Protein AF-A0A484CEQ3-F1 (afdb_monomer_lite)

Foldseek 3Di:
DQVVVVVVVCVVVVKDWDAFQWDADPVHRVAIAGFRTWIAQPPDVVRIDTDHDDDDPDPDPCPDPQWDDDPNDIDGDCPDPVVVNRVSD

Organism: Perca flavescens (NCBI:txid8167)

Secondary structure (DSSP, 8-state):
-HHHHHHHHHHHHT-EEEE---EEETTEEEEEE--SEEEE-TTSSSSEEEE-----SSSSGGG-TTEEEETTEEEE-TTSHHHHHHHT-

Structure (mmCIF, N/CA/C/O backbone):
data_AF-A0A484CEQ3-F1
#
_entry.id   AF-A0A484CEQ3-F1
#
loop_
_atom_site.group_PDB
_atom_site.id
_atom_site.type_symbol
_atom_site.label_atom_id
_atom_site.label_alt_id
_atom_site.label_comp_id
_atom_site.label_asym_id
_atom_site.label_entity_id
_atom_site.label_seq_id
_atom_site.pdbx_PDB_ins_code
_atom_site.Cartn_x
_atom_site.Cartn_y
_atom_site.Cartn_z
_atom_site.occupancy
_atom_site.B_iso_or_equiv
_atom_site.auth_seq_id
_atom_site.auth_comp_id
_atom_site.auth_asym_id
_atom_site.auth_atom_id
_atom_site.pdbx_PDB_model_num
ATOM 1 N N . MET A 1 1 ? 7.104 4.842 12.345 1.00 82.94 1 MET A N 1
ATOM 2 C CA . MET A 1 1 ? 5.674 4.474 12.304 1.00 82.94 1 MET A CA 1
ATOM 3 C C . MET A 1 1 ? 5.311 3.728 11.032 1.00 82.94 1 MET A C 1
ATOM 5 O O . MET A 1 1 ? 5.177 2.521 11.122 1.00 82.94 1 MET A O 1
ATOM 9 N N . GLU A 1 2 ? 5.207 4.360 9.860 1.00 89.81 2 GLU A N 1
ATOM 10 C CA . GLU A 1 2 ? 4.751 3.652 8.646 1.00 89.81 2 GLU A CA 1
ATOM 11 C C . GLU A 1 2 ? 5.718 2.544 8.197 1.00 89.81 2 GLU A C 1
ATOM 13 O O . GLU A 1 2 ? 5.325 1.389 8.075 1.00 89.81 2 GLU A O 1
ATOM 18 N N . PHE A 1 3 ? 7.017 2.854 8.116 1.00 90.69 3 PHE A N 1
ATOM 19 C CA . PHE A 1 3 ? 8.067 1.860 7.852 1.00 90.69 3 PHE A CA 1
ATOM 20 C C . PHE A 1 3 ? 8.075 0.701 8.866 1.00 90.69 3 PHE A C 1
ATOM 22 O O . PHE A 1 3 ? 8.309 -0.454 8.517 1.00 90.69 3 PHE A O 1
ATOM 29 N N . GLU A 1 4 ? 7.806 0.993 10.140 1.00 95.00 4 GLU A N 1
ATOM 30 C CA . GLU A 1 4 ? 7.762 -0.032 11.189 1.00 95.00 4 GLU A CA 1
ATOM 31 C C . GLU A 1 4 ? 6.527 -0.922 11.042 1.00 95.00 4 GLU A C 1
ATOM 33 O O . GLU A 1 4 ? 6.635 -2.135 11.213 1.00 95.00 4 GLU A O 1
ATOM 38 N N . ALA A 1 5 ? 5.384 -0.337 10.677 1.00 95.69 5 ALA A N 1
ATOM 39 C CA . ALA A 1 5 ? 4.163 -1.068 10.372 1.00 95.69 5 ALA A CA 1
ATOM 40 C C . ALA A 1 5 ? 4.335 -1.951 9.125 1.00 95.69 5 ALA A C 1
ATOM 42 O O . ALA A 1 5 ? 3.929 -3.110 9.155 1.00 95.69 5 ALA A O 1
ATOM 43 N N . ALA A 1 6 ? 5.009 -1.458 8.078 1.00 95.56 6 ALA A N 1
ATOM 44 C CA . ALA A 1 6 ? 5.348 -2.245 6.892 1.00 95.56 6 ALA A CA 1
ATOM 45 C C . ALA A 1 6 ? 6.224 -3.448 7.262 1.00 95.56 6 ALA A C 1
ATOM 47 O O . ALA A 1 6 ? 5.932 -4.584 6.884 1.00 95.56 6 ALA A O 1
ATOM 48 N N . ARG A 1 7 ? 7.271 -3.217 8.065 1.00 95.69 7 ARG A N 1
ATOM 49 C CA . ARG A 1 7 ? 8.173 -4.273 8.539 1.00 95.69 7 ARG A CA 1
ATOM 50 C C . ARG A 1 7 ? 7.432 -5.332 9.354 1.00 95.69 7 ARG A C 1
ATOM 52 O O . ARG A 1 7 ? 7.661 -6.523 9.151 1.00 95.69 7 ARG A O 1
ATOM 59 N N . GLU A 1 8 ? 6.553 -4.915 10.261 1.00 97.06 8 GLU A N 1
ATOM 60 C CA . GLU A 1 8 ? 5.780 -5.842 11.088 1.00 97.06 8 GLU A CA 1
ATOM 61 C C . GLU A 1 8 ? 4.758 -6.628 10.260 1.00 97.06 8 GLU A C 1
ATOM 63 O O . GLU A 1 8 ? 4.655 -7.844 10.413 1.00 97.06 8 GLU A O 1
ATOM 68 N N . TYR A 1 9 ? 4.082 -5.978 9.309 1.00 96.75 9 TYR A N 1
ATOM 69 C CA . TYR A 1 9 ? 3.210 -6.648 8.346 1.00 96.75 9 TYR A CA 1
ATOM 70 C C . TYR A 1 9 ? 3.959 -7.737 7.563 1.00 96.75 9 TYR A C 1
ATOM 72 O O . TYR A 1 9 ? 3.494 -8.876 7.504 1.00 96.75 9 TYR A O 1
ATOM 80 N N . CYS A 1 10 ? 5.147 -7.425 7.033 1.00 96.38 10 CYS A N 1
ATOM 81 C CA . CYS A 1 10 ? 5.968 -8.383 6.285 1.00 96.38 10 CYS A CA 1
ATOM 82 C C . CYS A 1 10 ? 6.381 -9.575 7.141 1.00 96.38 10 CYS A C 1
ATOM 84 O O . CYS A 1 10 ? 6.288 -10.718 6.700 1.00 96.38 10 CYS A O 1
ATOM 86 N N . ARG A 1 11 ? 6.772 -9.315 8.393 1.00 97.00 11 ARG A N 1
ATOM 87 C CA . ARG A 1 11 ? 7.116 -10.355 9.365 1.00 97.00 11 ARG A CA 1
ATOM 88 C C . ARG A 1 11 ? 5.923 -11.259 9.680 1.00 97.00 11 ARG A C 1
ATOM 90 O O . ARG A 1 11 ? 6.085 -12.471 9.755 1.00 97.00 11 ARG A O 1
ATOM 97 N N . MET A 1 12 ? 4.734 -10.683 9.867 1.00 97.12 12 MET A N 1
ATOM 98 C CA . MET A 1 12 ? 3.513 -11.423 10.205 1.00 97.12 12 MET A CA 1
ATOM 99 C C . MET A 1 12 ? 2.963 -12.238 9.033 1.00 97.12 12 MET A C 1
ATOM 101 O O . MET A 1 12 ? 2.417 -13.319 9.244 1.00 97.12 12 MET A O 1
ATOM 105 N N . LYS A 1 13 ? 3.054 -11.704 7.812 1.00 95.56 13 LYS A N 1
ATOM 106 C CA . LYS A 1 13 ? 2.524 -12.337 6.599 1.00 95.56 13 LYS A CA 1
ATOM 107 C C . LYS A 1 13 ? 3.555 -13.173 5.846 1.00 95.56 13 LYS A C 1
ATOM 109 O O . LYS A 1 13 ? 3.161 -13.913 4.958 1.00 95.56 13 LYS A O 1
ATOM 114 N N . ASN A 1 14 ? 4.829 -13.099 6.232 1.00 96.44 14 ASN A N 1
ATOM 115 C CA . ASN A 1 14 ? 5.948 -13.74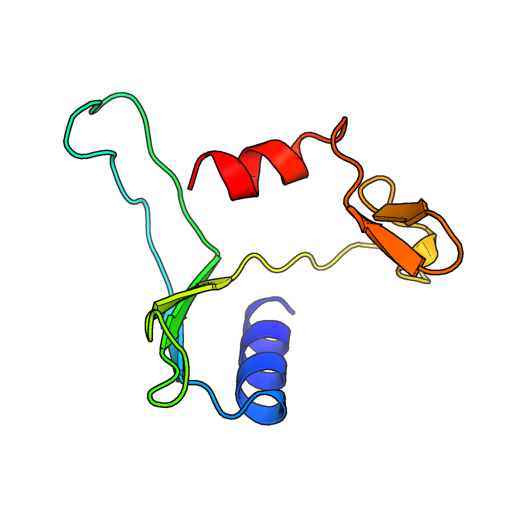6 5.549 1.00 96.44 14 ASN A CA 1
ATOM 116 C C . ASN A 1 14 ? 6.015 -13.369 4.056 1.00 96.44 14 ASN A C 1
ATOM 118 O O . ASN A 1 14 ? 6.105 -14.228 3.183 1.00 96.44 14 ASN A O 1
ATOM 122 N N . VAL A 1 15 ? 5.947 -12.064 3.786 1.00 97.62 15 VAL A N 1
ATOM 123 C CA . VAL A 1 15 ? 5.971 -11.481 2.436 1.00 97.62 15 VAL A CA 1
ATOM 124 C C . VAL A 1 15 ? 7.115 -10.483 2.295 1.00 97.62 15 VAL A C 1
ATOM 126 O O . VAL A 1 15 ? 7.613 -9.950 3.289 1.00 97.62 15 VAL A O 1
ATOM 129 N N . ASN A 1 16 ? 7.512 -10.203 1.057 1.00 97.19 16 ASN A N 1
ATOM 130 C CA . ASN A 1 16 ? 8.536 -9.208 0.752 1.00 97.19 16 ASN A CA 1
ATOM 131 C C . ASN A 1 16 ? 7.898 -7.852 0.447 1.00 97.19 16 ASN A C 1
ATOM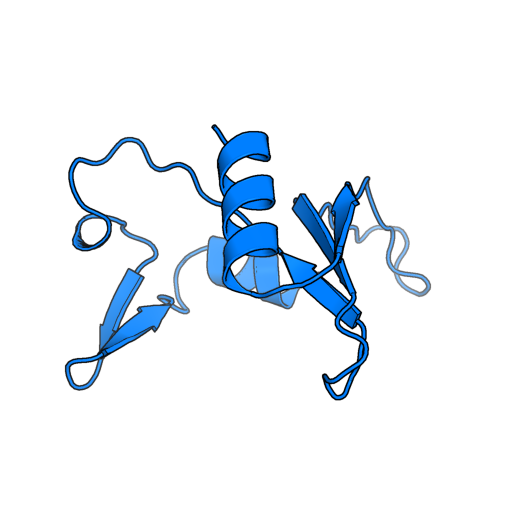 133 O O . ASN A 1 16 ? 6.891 -7.789 -0.254 1.00 97.19 16 ASN A O 1
ATOM 137 N N . TYR A 1 17 ? 8.521 -6.775 0.924 1.00 96.62 17 TYR A N 1
ATOM 138 C CA . TYR A 1 17 ? 8.092 -5.397 0.687 1.00 96.62 17 TYR A CA 1
ATOM 139 C C . TYR A 1 17 ? 9.134 -4.626 -0.111 1.00 96.62 17 TYR A C 1
ATOM 141 O O . TYR A 1 17 ? 10.330 -4.700 0.174 1.00 96.62 17 TYR A O 1
ATOM 149 N N . THR A 1 18 ? 8.661 -3.852 -1.081 1.00 96.56 18 THR A N 1
ATOM 150 C CA . THR A 1 18 ? 9.458 -2.880 -1.830 1.00 96.56 18 THR A CA 1
ATOM 151 C C . THR A 1 18 ? 8.769 -1.518 -1.745 1.00 96.56 18 THR A C 1
ATOM 153 O O . THR A 1 18 ? 7.599 -1.436 -2.118 1.00 96.56 18 THR A O 1
ATOM 156 N N . PRO A 1 19 ? 9.443 -0.452 -1.272 1.00 95.50 19 PRO A N 1
ATOM 157 C CA . PRO A 1 19 ? 8.847 0.881 -1.246 1.00 95.50 19 PRO A CA 1
ATOM 158 C C . PRO A 1 19 ? 8.492 1.332 -2.666 1.00 95.50 19 PRO A C 1
ATOM 160 O O . PRO A 1 19 ? 9.257 1.086 -3.603 1.00 95.50 19 PRO A O 1
ATOM 163 N N . CYS A 1 20 ? 7.341 1.986 -2.825 1.00 94.06 20 CYS A N 1
ATOM 164 C CA . CYS A 1 20 ? 6.911 2.518 -4.115 1.00 94.06 20 CYS A CA 1
ATOM 165 C C . CYS A 1 20 ? 7.141 4.031 -4.195 1.00 94.06 20 CYS A C 1
ATOM 167 O O . CYS A 1 20 ? 7.106 4.741 -3.192 1.00 94.06 20 CYS A O 1
ATOM 169 N N . GLY A 1 21 ? 7.396 4.516 -5.408 1.00 94.19 21 GLY A N 1
ATOM 170 C CA . GLY A 1 21 ? 7.322 5.938 -5.730 1.00 94.19 21 GLY A CA 1
ATOM 171 C C . GLY A 1 21 ? 6.004 6.265 -6.429 1.00 94.19 21 GLY A C 1
ATOM 172 O O . GLY A 1 21 ? 5.047 5.498 -6.383 1.00 94.19 21 GLY A O 1
ATOM 173 N N . LEU A 1 22 ? 5.980 7.383 -7.153 1.00 96.12 22 LEU A N 1
ATOM 174 C CA . LEU A 1 22 ? 4.863 7.710 -8.034 1.00 96.12 22 LEU A CA 1
ATOM 175 C C . LEU A 1 22 ? 4.859 6.786 -9.263 1.00 96.12 22 LEU A C 1
ATOM 177 O O . LEU A 1 22 ? 5.823 6.756 -10.029 1.00 96.12 22 LEU A O 1
ATOM 181 N N . VAL A 1 23 ? 3.750 6.089 -9.473 1.00 95.38 23 VAL A N 1
ATOM 182 C CA . VAL A 1 23 ? 3.458 5.279 -10.657 1.00 95.38 23 VAL A CA 1
ATOM 183 C C . VA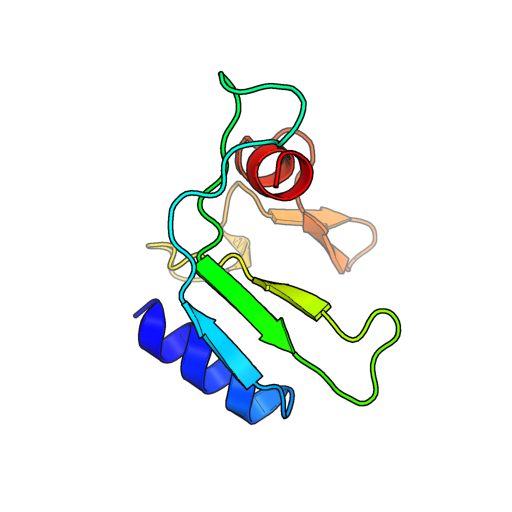L A 1 23 ? 2.451 6.035 -11.514 1.00 95.38 23 VAL A C 1
ATOM 185 O O . VAL A 1 23 ? 1.384 6.410 -11.035 1.00 95.38 23 VAL A O 1
ATOM 188 N N . ILE A 1 24 ? 2.791 6.274 -12.779 1.00 96.81 24 ILE A N 1
ATOM 189 C CA . ILE A 1 24 ? 1.909 6.930 -13.751 1.00 96.81 24 ILE A CA 1
ATOM 190 C C . ILE A 1 24 ? 1.165 5.862 -14.549 1.00 96.81 24 ILE A C 1
ATOM 192 O O . ILE A 1 24 ? 1.777 4.891 -14.996 1.00 96.81 24 ILE A O 1
ATOM 196 N N . HIS A 1 25 ? -0.140 6.047 -14.746 1.00 95.12 25 HIS A N 1
ATOM 197 C CA . HIS A 1 25 ? -0.942 5.112 -15.527 1.00 95.12 25 HIS A CA 1
ATOM 198 C C . HIS A 1 25 ? -0.457 5.098 -16.990 1.00 95.12 25 HIS A C 1
ATOM 200 O O . HIS A 1 25 ? -0.383 6.166 -17.608 1.00 95.12 25 HIS A O 1
ATOM 206 N N . PRO A 1 26 ? -0.168 3.922 -17.582 1.00 95.56 26 PRO A N 1
ATOM 207 C CA . PRO A 1 26 ? 0.454 3.829 -18.907 1.00 95.56 26 PRO A CA 1
ATOM 208 C C . PRO A 1 26 ? -0.380 4.496 -20.010 1.00 95.56 26 PRO A C 1
ATOM 210 O O . PRO A 1 26 ? 0.174 5.175 -20.870 1.00 95.56 26 PRO A O 1
ATOM 213 N N . ASP A 1 27 ? -1.709 4.374 -19.936 1.00 97.19 27 ASP A N 1
ATOM 214 C CA . ASP A 1 27 ? -2.633 4.928 -20.940 1.00 97.19 27 ASP A CA 1
ATOM 215 C C . ASP A 1 27 ? -3.254 6.283 -20.552 1.00 97.19 27 ASP A C 1
ATOM 217 O O . ASP A 1 27 ? -4.021 6.862 -21.320 1.00 97.19 27 ASP A O 1
ATOM 221 N N . ALA A 1 28 ? -2.956 6.800 -19.354 1.00 95.88 28 ALA A N 1
ATOM 222 C CA . ALA A 1 28 ? -3.548 8.035 -18.838 1.00 95.88 28 ALA A CA 1
ATOM 223 C C . ALA A 1 28 ? -2.494 8.845 -18.064 1.00 95.88 28 ALA A C 1
ATOM 225 O O . ALA A 1 28 ? -2.512 8.851 -16.835 1.00 95.88 28 ALA A O 1
ATOM 226 N N . PRO A 1 29 ? -1.581 9.557 -18.754 1.00 95.25 29 PRO A N 1
ATOM 227 C CA . PRO A 1 29 ? -0.414 10.191 -18.126 1.00 95.25 29 PRO A CA 1
ATOM 228 C C . PRO A 1 29 ? -0.725 11.268 -17.076 1.00 95.25 29 PRO A C 1
ATOM 230 O O . PRO A 1 29 ? 0.155 11.672 -16.321 1.00 95.25 29 PRO A O 1
ATOM 233 N N . TRP A 1 30 ? -1.966 11.762 -17.038 1.00 95.81 30 TRP A N 1
ATOM 234 C CA . TRP A 1 30 ? -2.457 12.693 -16.017 1.00 95.81 30 TRP A CA 1
ATOM 235 C C . TRP A 1 30 ? -2.926 11.996 -14.728 1.00 95.81 30 TRP A C 1
ATOM 237 O O . TRP A 1 30 ? -3.272 12.679 -13.766 1.00 95.81 30 TRP A O 1
ATOM 247 N N . LEU A 1 31 ? -2.968 10.660 -14.703 1.00 95.69 31 LEU A N 1
ATOM 248 C CA . LEU A 1 31 ? -3.294 9.850 -13.534 1.00 95.69 31 LEU A CA 1
ATOM 249 C C . LEU A 1 31 ? -2.031 9.186 -12.989 1.00 95.69 31 LEU A C 1
ATOM 251 O O . LEU A 1 31 ? -1.239 8.604 -13.731 1.00 95.69 31 LEU A O 1
ATOM 255 N N . GLY A 1 32 ? -1.880 9.231 -11.670 1.00 95.44 32 GLY A N 1
ATOM 256 C CA . GLY A 1 32 ? -0.835 8.500 -10.976 1.00 95.44 32 GLY A CA 1
ATOM 257 C C . GLY A 1 32 ? -1.225 8.166 -9.546 1.00 95.44 32 GLY A C 1
ATOM 258 O O . GLY A 1 32 ? -2.084 8.822 -8.953 1.00 95.44 32 GLY A O 1
ATOM 259 N N . ALA A 1 33 ? -0.568 7.148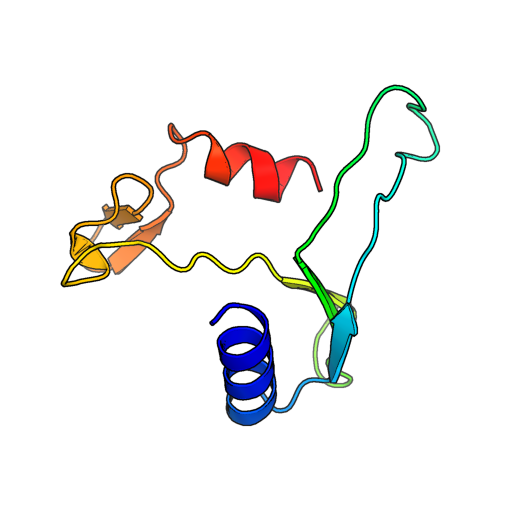 -9.010 1.00 96.31 33 ALA A N 1
ATOM 260 C CA . ALA A 1 33 ? -0.729 6.672 -7.647 1.00 96.31 33 ALA A CA 1
ATOM 261 C C . ALA A 1 33 ? 0.642 6.504 -6.992 1.00 96.31 33 ALA A C 1
ATOM 263 O O . ALA A 1 33 ? 1.633 6.226 -7.661 1.00 96.31 33 ALA A O 1
ATOM 264 N N . SER A 1 34 ? 0.703 6.670 -5.675 1.00 95.25 34 SER A N 1
ATOM 265 C CA . SER A 1 34 ? 1.910 6.415 -4.888 1.00 95.25 34 SER A CA 1
ATOM 266 C C . SER A 1 34 ? 1.541 5.475 -3.745 1.00 95.25 34 SER A C 1
ATOM 268 O O . SER A 1 34 ? 1.325 5.963 -2.638 1.00 95.25 34 SER A O 1
ATOM 270 N N . PRO A 1 35 ? 1.387 4.163 -4.010 1.00 95.75 35 PRO A N 1
ATOM 271 C CA . PRO A 1 35 ? 1.182 3.178 -2.952 1.00 95.75 35 PRO A CA 1
ATOM 272 C C . PRO A 1 35 ? 2.327 3.247 -1.939 1.00 95.75 35 PRO A C 1
ATOM 274 O O . PRO A 1 35 ? 3.453 3.574 -2.311 1.00 95.75 35 PRO A O 1
ATOM 277 N N . ASP A 1 36 ? 2.091 2.862 -0.690 1.00 96.56 36 ASP A N 1
ATOM 278 C CA . ASP A 1 36 ? 3.181 2.848 0.294 1.00 96.56 36 ASP A CA 1
ATOM 279 C C . ASP A 1 36 ? 4.213 1.753 -0.043 1.00 96.56 36 ASP A C 1
ATOM 281 O O . ASP A 1 36 ? 5.419 1.928 0.140 1.00 96.56 36 ASP A O 1
ATOM 285 N N . GLY A 1 37 ? 3.775 0.641 -0.649 1.00 96.00 37 GLY A N 1
ATOM 286 C CA . GLY A 1 37 ? 4.700 -0.334 -1.224 1.00 96.00 37 GLY A CA 1
ATOM 287 C C . GLY A 1 37 ? 4.082 -1.430 -2.083 1.00 96.00 37 GLY A C 1
ATOM 288 O O . GLY A 1 37 ? 2.875 -1.669 -2.077 1.00 96.00 37 GLY A O 1
ATOM 289 N N . LEU A 1 38 ? 4.957 -2.130 -2.804 1.00 96.38 38 LEU A N 1
ATOM 290 C CA . LEU A 1 38 ? 4.657 -3.388 -3.476 1.00 96.38 38 LEU A CA 1
ATOM 291 C C . LEU A 1 38 ? 4.948 -4.553 -2.536 1.00 96.38 38 LEU A C 1
ATOM 293 O O . LEU A 1 38 ? 5.999 -4.608 -1.893 1.00 96.38 38 LEU A O 1
ATOM 297 N N . ILE A 1 39 ? 4.030 -5.510 -2.523 1.00 97.19 39 ILE A N 1
ATOM 298 C CA . ILE A 1 39 ? 4.147 -6.770 -1.806 1.00 97.19 39 ILE A CA 1
ATOM 299 C C . ILE A 1 39 ? 4.382 -7.890 -2.808 1.00 97.19 39 ILE A C 1
ATOM 301 O O . ILE A 1 39 ? 3.683 -7.982 -3.816 1.00 97.19 39 ILE A O 1
ATOM 305 N N . PHE A 1 40 ? 5.345 -8.754 -2.505 1.00 97.50 40 PHE A N 1
ATOM 306 C CA . PHE A 1 40 ? 5.556 -10.007 -3.212 1.00 97.50 40 PHE A CA 1
ATOM 307 C C . PHE A 1 40 ? 5.371 -11.187 -2.259 1.00 97.50 40 PHE A C 1
ATOM 309 O O . PHE A 1 40 ? 6.080 -11.303 -1.254 1.00 97.50 40 PHE A O 1
ATOM 316 N N . ASP A 1 41 ? 4.437 -12.064 -2.609 1.00 97.44 41 ASP A N 1
ATOM 317 C CA . ASP A 1 41 ? 4.184 -13.341 -1.952 1.00 97.44 41 ASP A CA 1
ATOM 318 C C . ASP A 1 41 ? 4.269 -14.460 -3.005 1.00 97.44 41 ASP A C 1
ATOM 320 O O . ASP A 1 41 ? 3.385 -14.564 -3.860 1.00 97.44 41 ASP A O 1
ATOM 324 N N . PRO A 1 42 ? 5.308 -15.317 -2.974 1.00 95.81 42 PRO A N 1
ATOM 325 C CA . PRO A 1 42 ? 5.480 -16.376 -3.965 1.00 95.81 42 PRO A CA 1
ATOM 326 C C . PRO A 1 42 ? 4.387 -17.456 -3.906 1.00 95.81 42 PRO A C 1
ATOM 328 O O . PRO A 1 42 ? 4.292 -18.263 -4.830 1.00 95.81 42 PRO A O 1
ATOM 331 N N . PHE A 1 43 ? 3.580 -17.496 -2.841 1.00 96.06 43 PHE A N 1
ATOM 332 C CA . PHE A 1 43 ? 2.499 -18.465 -2.666 1.00 96.06 43 PHE A CA 1
ATOM 333 C C . PHE A 1 43 ? 1.116 -17.900 -3.023 1.00 96.06 43 PHE A C 1
ATOM 335 O O . PHE A 1 43 ? 0.158 -18.669 -3.129 1.00 96.06 43 PHE A O 1
ATOM 342 N N . ALA A 1 44 ? 0.994 -16.585 -3.230 1.00 95.06 44 ALA A N 1
ATOM 343 C CA . ALA A 1 44 ? -0.258 -15.940 -3.611 1.00 95.06 44 ALA A CA 1
ATOM 344 C C . ALA A 1 44 ? -0.509 -15.991 -5.129 1.00 95.06 44 ALA A C 1
ATOM 346 O O . ALA A 1 44 ? 0.409 -16.085 -5.945 1.00 95.06 44 ALA A O 1
ATOM 347 N N . GLN A 1 45 ? -1.783 -15.891 -5.518 1.00 94.94 45 GLN A N 1
ATOM 348 C CA . GLN A 1 45 ? -2.203 -15.698 -6.908 1.00 94.94 45 GLN A CA 1
ATOM 349 C C . GLN A 1 45 ? -3.171 -14.505 -6.987 1.00 94.94 45 GLN A C 1
ATOM 351 O O . GLN A 1 45 ? -4.297 -14.624 -6.501 1.00 94.94 45 GLN A O 1
ATOM 356 N N . PRO A 1 46 ? -2.768 -13.371 -7.594 1.00 94.69 46 PRO A N 1
ATOM 357 C CA . PRO A 1 46 ? -1.442 -13.085 -8.162 1.00 94.69 46 PRO A CA 1
ATOM 358 C C . PRO A 1 46 ? -0.339 -12.964 -7.085 1.00 94.69 46 PRO A C 1
ATOM 360 O O . PRO A 1 46 ? -0.650 -12.665 -5.933 1.00 94.69 46 PRO A O 1
ATOM 363 N N . PRO A 1 47 ? 0.947 -13.158 -7.445 1.00 96.19 47 PRO A N 1
ATOM 364 C CA . PRO A 1 47 ? 2.055 -13.098 -6.486 1.00 96.19 47 PRO A CA 1
ATOM 365 C C . PRO A 1 47 ? 2.435 -11.667 -6.079 1.00 96.19 47 PRO A C 1
ATOM 367 O O . PRO A 1 47 ? 3.232 -11.475 -5.164 1.00 96.19 47 PRO A O 1
ATOM 370 N N . PHE A 1 48 ? 1.890 -10.659 -6.765 1.00 96.31 48 PHE A N 1
ATOM 371 C CA . PHE A 1 48 ? 2.116 -9.248 -6.475 1.00 96.31 48 PHE A CA 1
ATOM 372 C C . PHE A 1 48 ? 0.840 -8.588 -5.966 1.00 96.31 48 PHE A C 1
ATOM 374 O O . PHE A 1 48 ? -0.245 -8.811 -6.505 1.00 96.31 48 PHE A O 1
ATOM 381 N N . GLY A 1 49 ? 1.000 -7.733 -4.962 1.00 95.12 49 GLY A N 1
ATOM 382 C CA . GLY A 1 49 ? -0.044 -6.869 -4.428 1.00 95.12 49 GLY A CA 1
ATOM 383 C C . GLY A 1 49 ? 0.515 -5.512 -4.017 1.00 95.12 49 GLY A C 1
ATOM 384 O O . GLY A 1 49 ? 1.720 -5.271 -4.089 1.00 95.12 49 GLY A O 1
ATOM 385 N N . LEU A 1 50 ? -0.367 -4.626 -3.570 1.00 95.81 50 LEU A N 1
ATOM 386 C CA . LEU A 1 50 ? -0.012 -3.315 -3.029 1.00 95.81 50 LEU A CA 1
ATOM 387 C C . LEU A 1 50 ? -0.323 -3.266 -1.533 1.00 95.81 50 LEU A C 1
ATOM 389 O O . LEU A 1 50 ? -1.207 -3.979 -1.050 1.00 95.81 50 LEU A O 1
ATOM 393 N N . VAL A 1 51 ? 0.383 -2.405 -0.806 1.00 95.50 51 VAL A N 1
ATOM 394 C CA . VAL A 1 51 ? 0.077 -2.077 0.586 1.00 95.50 51 VAL A CA 1
ATOM 395 C C . VAL A 1 51 ? -0.127 -0.574 0.741 1.00 95.50 51 VAL A C 1
ATOM 397 O O . 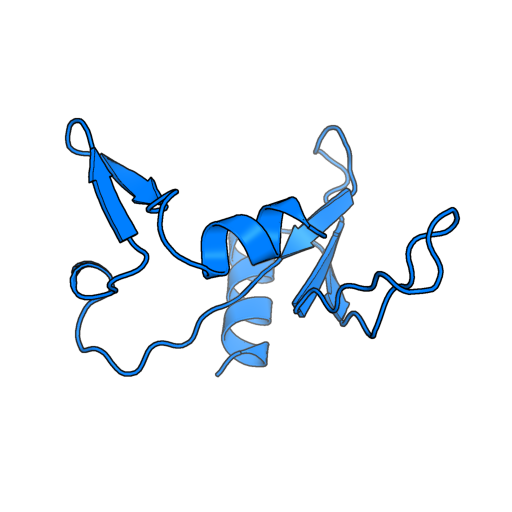VAL A 1 51 ? 0.604 0.223 0.161 1.00 95.50 51 VAL A O 1
ATOM 400 N N . GLU A 1 52 ? -1.132 -0.222 1.539 1.00 95.69 52 GLU A N 1
ATOM 401 C CA . GLU A 1 52 ? -1.455 1.137 1.963 1.00 95.69 52 GLU A CA 1
ATOM 402 C C . GLU A 1 52 ? -1.618 1.116 3.491 1.00 95.69 52 GLU A C 1
ATOM 404 O O . GLU A 1 52 ? -2.458 0.395 4.040 1.00 95.69 52 GLU A O 1
ATOM 409 N N . ILE A 1 53 ? -0.789 1.873 4.195 1.00 95.00 53 ILE A N 1
ATOM 410 C CA . ILE A 1 53 ? -0.596 1.863 5.636 1.00 95.00 53 ILE A CA 1
ATOM 411 C C . ILE A 1 53 ? -1.088 3.190 6.196 1.00 95.00 53 ILE A C 1
ATOM 413 O O . ILE A 1 53 ? -0.619 4.271 5.859 1.00 95.00 53 ILE A O 1
ATOM 417 N N . LYS A 1 54 ? -2.022 3.119 7.145 1.00 93.31 54 LYS A N 1
ATOM 418 C CA . LYS A 1 54 ? -2.464 4.294 7.898 1.00 93.31 54 LYS A CA 1
ATOM 419 C C . LYS A 1 54 ? -1.956 4.210 9.334 1.00 93.31 54 LYS A C 1
ATOM 421 O O . LYS A 1 54 ? -2.146 3.203 10.011 1.00 93.31 54 LYS A O 1
ATOM 426 N N . CYS A 1 55 ? -1.368 5.302 9.820 1.00 93.31 55 CYS A N 1
ATOM 427 C CA . CYS A 1 55 ? -0.993 5.489 11.225 1.00 93.31 55 CYS A CA 1
ATOM 428 C C . CYS A 1 55 ? -1.898 6.560 11.863 1.00 93.31 55 CYS A C 1
ATOM 430 O O . CYS A 1 55 ? -1.480 7.710 12.011 1.00 93.31 55 CYS A O 1
ATOM 432 N N . PRO A 1 56 ? -3.171 6.241 12.169 1.00 92.56 56 PRO A N 1
ATOM 433 C CA . PRO A 1 56 ? -4.125 7.233 12.646 1.00 92.56 56 PRO A CA 1
ATOM 434 C C . PRO A 1 56 ? -3.788 7.701 14.066 1.00 92.56 56 PRO A C 1
ATOM 436 O O . PRO A 1 56 ? -3.427 6.905 14.929 1.00 92.56 56 PRO A O 1
ATOM 439 N N . ASN A 1 57 ? -3.991 8.990 14.338 1.00 91.94 57 ASN A N 1
ATOM 440 C CA . ASN A 1 57 ? -3.863 9.551 15.685 1.00 91.94 57 ASN A CA 1
ATOM 441 C C . ASN A 1 57 ? -5.162 9.359 16.491 1.00 91.94 57 ASN A C 1
ATOM 443 O O . ASN A 1 57 ? -5.843 10.320 16.850 1.00 91.94 57 ASN A O 1
ATOM 447 N N . VAL A 1 58 ? -5.547 8.103 16.705 1.00 92.44 58 VAL A N 1
ATOM 448 C CA . VAL A 1 58 ? -6.708 7.703 17.513 1.00 92.44 58 VAL A CA 1
ATOM 449 C C . VAL A 1 58 ? -6.287 6.643 18.524 1.00 92.44 58 VAL A C 1
ATOM 451 O O . VAL A 1 58 ? -5.298 5.943 18.320 1.00 92.44 58 VAL A O 1
ATOM 454 N N . LYS A 1 59 ? -7.035 6.510 19.624 1.00 90.25 59 LYS A N 1
ATOM 455 C CA . LYS A 1 59 ? -6.713 5.526 20.669 1.00 90.25 59 LYS A CA 1
ATOM 456 C C . LYS A 1 59 ? -6.989 4.092 20.222 1.00 90.25 59 LYS A C 1
ATOM 458 O O . LYS A 1 59 ? -6.266 3.187 20.628 1.00 90.25 59 LYS A O 1
ATOM 463 N N . ASN A 1 60 ? -8.035 3.881 19.424 1.00 88.56 60 ASN A N 1
ATOM 464 C CA . ASN A 1 60 ? -8.423 2.566 18.937 1.00 88.56 60 ASN A CA 1
ATOM 465 C C . ASN A 1 60 ? -8.779 2.622 17.444 1.00 88.56 60 ASN A C 1
ATOM 467 O O . ASN A 1 60 ? -9.355 3.599 16.971 1.00 88.56 60 ASN A O 1
ATOM 471 N N . TYR A 1 61 ? -8.463 1.565 16.692 1.00 86.69 61 TYR A N 1
ATOM 472 C CA . TYR A 1 61 ? -8.759 1.498 15.260 1.00 86.69 61 TYR A CA 1
ATOM 473 C C . TYR A 1 61 ? -10.264 1.610 14.963 1.00 86.69 61 TYR A C 1
ATOM 475 O O . TYR A 1 61 ? -10.628 2.100 13.898 1.00 86.69 61 TYR A O 1
ATOM 483 N N . VAL A 1 62 ? -11.144 1.232 15.898 1.00 87.56 62 VAL A N 1
ATOM 484 C CA . VAL A 1 62 ? -12.603 1.388 15.737 1.00 87.56 62 VAL A CA 1
ATOM 485 C C . VAL A 1 62 ? -13.049 2.852 15.644 1.00 87.56 62 VAL A C 1
ATOM 487 O O . VAL A 1 62 ? -14.105 3.128 15.085 1.00 87.56 62 VAL A O 1
ATOM 490 N N . ASP A 1 63 ? -12.231 3.792 16.128 1.00 90.94 63 ASP A N 1
ATOM 491 C CA . ASP A 1 63 ? -12.503 5.234 16.061 1.00 90.94 63 ASP A CA 1
ATOM 492 C C . ASP A 1 63 ? -12.122 5.838 14.694 1.00 90.94 63 ASP A C 1
ATOM 494 O O . ASP A 1 63 ? -12.326 7.030 14.432 1.00 90.94 63 ASP A O 1
ATOM 498 N N . CYS A 1 64 ? -11.540 5.039 13.795 1.00 93.38 64 CYS A N 1
ATOM 499 C CA . CYS A 1 64 ? -11.163 5.495 12.466 1.00 93.38 64 CYS A CA 1
ATOM 500 C C . CYS A 1 64 ? -12.402 5.717 11.596 1.00 93.38 64 CYS A C 1
ATOM 502 O O . CYS A 1 64 ? -13.100 4.777 11.233 1.00 93.38 64 CYS A O 1
ATOM 504 N N . LYS A 1 65 ? -12.616 6.959 11.147 1.00 93.12 65 LYS A N 1
ATOM 505 C CA . LYS A 1 65 ? -13.763 7.353 10.300 1.00 93.12 65 LYS A CA 1
ATOM 506 C C . LYS A 1 65 ? -13.837 6.639 8.941 1.00 93.12 65 LYS A C 1
ATOM 508 O O . LYS A 1 65 ? -14.875 6.691 8.282 1.00 93.12 65 LYS A O 1
ATOM 513 N N . TYR A 1 66 ? -12.736 6.032 8.503 1.00 93.81 66 TYR A N 1
ATOM 514 C CA . TYR A 1 66 ? -12.633 5.253 7.267 1.00 93.81 66 TYR A CA 1
ATOM 515 C C . TYR A 1 66 ? -12.962 3.765 7.452 1.00 93.81 66 TYR A C 1
ATOM 517 O O . TYR A 1 66 ? -13.050 3.033 6.468 1.00 93.81 66 TYR A O 1
ATOM 525 N N . LEU A 1 67 ? -13.183 3.324 8.690 1.00 94.00 67 LEU A N 1
ATOM 526 C CA . LEU A 1 67 ? -13.637 1.984 9.029 1.00 94.00 67 LEU A CA 1
ATOM 527 C C . LEU A 1 67 ? -15.088 2.034 9.512 1.00 94.00 67 LEU A C 1
ATOM 529 O O . LEU A 1 67 ? -15.577 3.053 9.999 1.00 94.00 67 LEU A O 1
ATOM 533 N N . GLN A 1 68 ? -15.800 0.930 9.338 1.00 93.94 68 GLN A N 1
ATOM 534 C CA . GLN A 1 68 ? -17.161 0.752 9.826 1.00 93.94 68 GLN A CA 1
ATOM 535 C C . GLN A 1 68 ? -17.410 -0.720 10.137 1.00 93.94 68 GLN A C 1
ATOM 537 O O . GLN A 1 68 ? -16.831 -1.593 9.499 1.00 93.94 68 GLN A O 1
ATOM 542 N N . ILE A 1 69 ? -18.283 -1.008 11.097 1.00 91.19 69 ILE A N 1
ATOM 543 C CA . ILE A 1 69 ? -18.710 -2.383 11.365 1.00 91.19 69 ILE A CA 1
ATOM 544 C C . ILE A 1 69 ? -19.876 -2.705 10.427 1.00 91.19 69 ILE A C 1
ATOM 546 O O . ILE A 1 69 ? -20.875 -1.987 10.409 1.00 91.19 69 ILE A O 1
ATOM 550 N N . GLN A 1 70 ? -19.738 -3.771 9.646 1.00 90.19 70 GLN A N 1
ATOM 551 C CA . GLN A 1 70 ? -20.794 -4.358 8.823 1.00 90.19 70 GLN A CA 1
ATOM 552 C C . GLN A 1 70 ? -20.919 -5.830 9.196 1.00 90.19 70 GLN A C 1
ATOM 554 O O . GLN A 1 70 ? -19.921 -6.546 9.198 1.00 90.19 70 GLN A O 1
ATOM 559 N N . ASP A 1 71 ? -22.124 -6.263 9.569 1.00 90.81 71 ASP A N 1
ATOM 560 C CA . ASP A 1 71 ? -22.417 -7.658 9.931 1.00 90.81 71 ASP A CA 1
ATOM 561 C C . ASP A 1 71 ? -21.449 -8.235 10.984 1.00 90.81 71 ASP A C 1
ATOM 563 O O . ASP A 1 71 ? -20.951 -9.353 10.877 1.00 90.81 71 ASP A O 1
ATOM 567 N N . GLY A 1 72 ? -21.118 -7.427 11.999 1.00 89.50 72 GLY A N 1
ATOM 568 C CA . GLY A 1 72 ? -20.192 -7.805 13.075 1.00 89.50 72 GLY A CA 1
ATOM 569 C C . GLY A 1 72 ? -18.710 -7.822 12.680 1.00 89.50 72 GLY A C 1
ATOM 570 O O . GLY A 1 72 ? -17.863 -8.075 13.533 1.00 89.50 72 GLY A O 1
ATOM 571 N N . THR A 1 73 ? -18.382 -7.508 11.426 1.00 89.25 73 THR A N 1
ATOM 572 C CA . THR A 1 73 ? -17.014 -7.503 10.898 1.00 89.25 73 THR A CA 1
ATOM 573 C C . THR A 1 73 ? -16.555 -6.082 10.588 1.00 89.25 73 THR A C 1
ATOM 575 O O . THR A 1 73 ? -17.322 -5.236 10.127 1.00 89.25 73 THR A O 1
ATOM 578 N N . LEU A 1 74 ? -15.279 -5.796 10.845 1.00 90.31 74 LEU A N 1
ATOM 579 C CA . LEU A 1 74 ? -14.660 -4.529 10.475 1.00 90.31 74 LEU A CA 1
ATOM 580 C C . LEU A 1 74 ? -14.506 -4.458 8.949 1.00 90.31 74 LEU A C 1
ATOM 582 O O . LEU A 1 74 ? -13.817 -5.279 8.349 1.00 90.31 74 LEU A O 1
ATOM 586 N N . ALA A 1 75 ? -15.130 -3.463 8.333 1.00 91.44 75 ALA A N 1
ATOM 587 C CA . ALA A 1 75 ? -15.132 -3.241 6.898 1.00 91.44 75 ALA A CA 1
ATOM 588 C C . ALA A 1 75 ? -14.675 -1.820 6.561 1.00 91.44 75 ALA A C 1
ATOM 590 O O . ALA A 1 75 ? -14.779 -0.883 7.359 1.00 91.44 75 ALA A O 1
ATOM 591 N N . PHE A 1 76 ? -14.191 -1.648 5.335 1.00 91.38 76 PHE A N 1
ATOM 592 C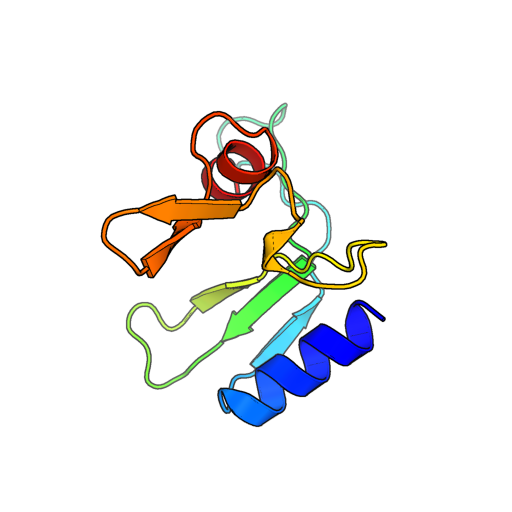 CA . PHE A 1 76 ? -13.820 -0.336 4.836 1.00 91.38 76 PHE A CA 1
ATOM 593 C C . PHE A 1 76 ? -15.060 0.481 4.464 1.00 91.38 76 PHE A C 1
ATOM 595 O O . PHE A 1 76 ? -15.974 -0.010 3.794 1.00 91.38 76 PHE A O 1
ATOM 602 N N . ARG A 1 77 ? -15.099 1.755 4.858 1.00 94.12 77 ARG A N 1
ATOM 603 C CA . ARG A 1 77 ? -16.193 2.649 4.479 1.00 94.12 77 ARG A CA 1
ATOM 604 C C . ARG A 1 77 ? -16.015 3.104 3.029 1.00 94.12 77 ARG A C 1
ATOM 606 O O . ARG A 1 77 ? -15.198 3.973 2.741 1.00 94.12 77 ARG A O 1
ATOM 613 N N . LYS A 1 78 ? -16.844 2.573 2.124 1.00 93.50 78 LYS A N 1
ATOM 614 C CA . LYS A 1 78 ? -16.808 2.885 0.676 1.00 93.50 78 LYS A CA 1
ATOM 615 C C . LYS A 1 78 ? -17.050 4.361 0.336 1.00 93.50 78 LYS A C 1
ATOM 617 O O . LYS A 1 78 ? -16.640 4.830 -0.717 1.00 93.50 78 LYS A O 1
ATOM 622 N N . SER A 1 79 ? -17.709 5.105 1.226 1.00 93.31 79 SER A N 1
ATOM 623 C CA . SER A 1 79 ? -17.929 6.545 1.058 1.00 93.31 79 SER A CA 1
ATOM 624 C C . SER A 1 79 ? -16.733 7.404 1.489 1.00 93.31 79 SER A C 1
ATOM 626 O O . SER A 1 79 ? -16.783 8.621 1.343 1.00 93.31 79 SER A O 1
ATOM 628 N N . HIS A 1 80 ? -15.684 6.812 2.068 1.00 95.19 80 HIS A N 1
ATOM 629 C CA . HIS A 1 80 ? -14.501 7.540 2.518 1.00 95.19 80 HIS A CA 1
ATOM 630 C C . HIS A 1 80 ? -13.464 7.653 1.390 1.00 95.19 80 HIS A C 1
ATOM 632 O O . HIS A 1 80 ? -13.273 6.714 0.624 1.00 95.19 80 HIS A O 1
ATOM 638 N N . SER A 1 81 ? -12.740 8.772 1.315 1.00 93.75 81 SER A N 1
ATOM 639 C CA . SER A 1 81 ? -11.749 9.050 0.258 1.00 93.75 81 SER A CA 1
ATOM 640 C C . SER A 1 81 ? -10.670 7.971 0.121 1.00 93.75 81 SER A C 1
ATOM 642 O O . SER A 1 81 ? -10.359 7.547 -0.984 1.00 93.75 81 SER A O 1
ATOM 644 N N . TYR A 1 82 ? -10.150 7.465 1.239 1.00 94.50 82 TYR A N 1
ATOM 645 C CA . TYR A 1 82 ? -9.179 6.362 1.257 1.00 94.50 82 TYR A CA 1
ATOM 646 C C . TYR A 1 82 ? -9.654 5.077 0.560 1.00 94.50 82 TYR A C 1
ATOM 648 O O . TYR A 1 82 ? -8.817 4.297 0.125 1.00 94.50 82 TYR A O 1
ATOM 656 N N . TYR A 1 83 ? -10.964 4.857 0.406 1.00 94.50 83 TYR A N 1
ATOM 657 C CA . TYR A 1 83 ? -11.458 3.716 -0.369 1.00 94.50 83 TYR A CA 1
ATOM 658 C C . TYR A 1 83 ? -11.047 3.882 -1.830 1.00 94.50 83 TYR A C 1
ATOM 660 O O . TYR A 1 83 ? -10.473 2.983 -2.434 1.00 94.50 83 TYR A O 1
ATOM 668 N N . TRP A 1 84 ? -11.277 5.081 -2.363 1.00 92.38 84 TRP A N 1
ATOM 669 C CA . TRP A 1 84 ? -10.938 5.447 -3.731 1.00 92.38 84 TRP A CA 1
ATOM 670 C C . TRP A 1 84 ? -9.436 5.549 -3.960 1.00 92.38 84 TRP A C 1
ATOM 672 O O . TRP A 1 84 ? -8.990 5.242 -5.056 1.00 92.38 84 TRP A O 1
ATOM 682 N N . GLN A 1 85 ? -8.654 5.896 -2.933 1.00 93.38 85 GLN A N 1
ATOM 683 C CA . GLN A 1 85 ? -7.193 5.845 -3.016 1.00 93.38 85 GLN A CA 1
ATOM 684 C C . GLN A 1 85 ? -6.708 4.425 -3.349 1.00 93.38 85 GLN A C 1
ATOM 686 O O . GLN A 1 85 ? -5.884 4.260 -4.237 1.00 93.38 85 GLN A O 1
ATOM 691 N N . VAL A 1 86 ? -7.273 3.405 -2.695 1.00 93.00 86 VAL A N 1
ATOM 692 C CA . VAL A 1 86 ? -6.922 1.999 -2.952 1.00 93.00 86 VAL A CA 1
ATOM 693 C C . VAL A 1 86 ? -7.462 1.512 -4.301 1.00 93.00 86 VAL A C 1
ATOM 695 O O . VAL A 1 86 ? -6.813 0.710 -4.955 1.00 93.00 86 VAL A O 1
ATOM 698 N N . GLN A 1 87 ? -8.646 1.969 -4.729 1.00 92.25 87 GLN A N 1
ATOM 699 C CA . GLN A 1 87 ? -9.224 1.565 -6.025 1.00 92.25 87 GLN A CA 1
ATOM 700 C C . GLN A 1 87 ? -8.565 2.238 -7.236 1.00 92.25 87 GLN A C 1
ATOM 702 O O . GLN A 1 87 ? -8.645 1.703 -8.334 1.00 92.25 87 GLN A O 1
ATOM 707 N N . GLY A 1 88 ? -7.995 3.431 -7.055 1.00 84.81 88 GLY A N 1
ATOM 708 C CA . GLY A 1 88 ? -7.327 4.191 -8.112 1.00 84.81 88 GLY A CA 1
ATOM 709 C C . GLY A 1 88 ? -5.836 3.886 -8.264 1.00 84.81 88 GLY A C 1
ATOM 710 O O . GLY A 1 88 ? -5.186 4.565 -9.058 1.00 84.81 88 GLY A O 1
ATOM 711 N N . CYS A 1 89 ? -5.308 2.938 -7.480 1.00 75.12 89 CYS A N 1
ATOM 712 C CA . CYS A 1 89 ? -3.950 2.414 -7.626 1.00 75.12 89 CYS A CA 1
ATOM 713 C C . CYS A 1 89 ? -3.873 1.346 -8.719 1.00 75.12 89 CYS A C 1
ATOM 715 O O . CYS A 1 89 ? -4.832 0.549 -8.835 1.00 75.12 89 CYS A O 1
#

InterPro domains:
  IPR011335 Restriction endonuclease type II-like [SSF52980] (2-88)
  IPR011604 PD-(D/E)XK endonuclease-like domain superfamily [G3DSA:3.90.320.10] (1-89)
  IPR019080 YqaJ viral recombinase [PF09588] (2-87)
  IPR051703 NF-kappa-B Signaling Regulator [PTHR46609] (1-89)

Radius of gyration: 14.69 Å; chains: 1; bounding box: 32×31×42 Å

Sequence (89 aa):
MEFEAAREYCRMKNVNYTPCGLVIHPDAPWLGASPDGLIFDPFAQPPFGLVEIKCPNVKNYVDCKYLQIQDGTLAFRKSHSYYWQVQGC

pLDDT: mean 93.84, std 3.5, range [75.12, 97.62]